Protein AF-A0A357AZ91-F1 (afdb_monomer)

Radius of gyration: 33.01 Å; Cα contacts (8 Å, |Δi|>4): 19; chains: 1; bounding box: 107×46×53 Å

Sequence (127 aa):
MAE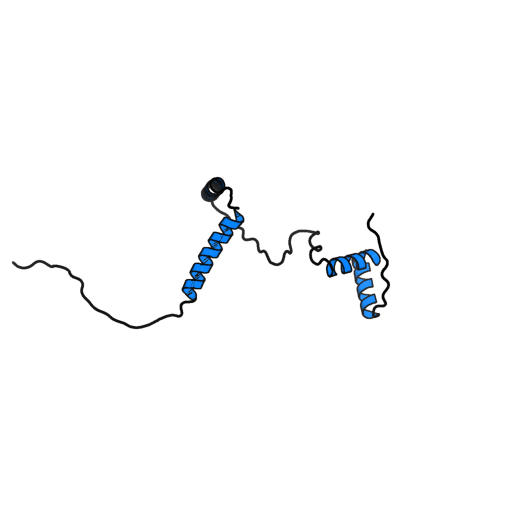LRGITVKVPADLHDKVKAEQELLQQTMNQYIQMVLEEHFNPKINKKGGTDMNSNNRTLAFQVSEEFFQRVKDYLTKHPKLKQREFVVGLIEQELDRFETQEAQPEQTDASSENSNEPNSGNAAE

pLDDT: mean 74.51, std 19.25, range [35.66, 95.94]

Mean predicted aligned error: 19.52 Å

Foldseek 3Di:
DDDDDDDDDDDDPVVVVVLVVVCVVVVHDSVVSVVVVVCCVVPVPPVPPDDDDDPPPDDDDDDDDDPVVVVVLVVVCVVVVVDDPVNVVVVVVVVVVVVVCVVVVPDDPDDDDDDDDDDDDDDDDDD

Structure (mmCIF, N/CA/C/O backbone):
data_AF-A0A357AZ91-F1
#
_entry.id   AF-A0A357AZ91-F1
#
loop_
_atom_site.group_PDB
_atom_site.id
_atom_site.type_symbol
_atom_site.label_atom_id
_atom_site.label_alt_id
_atom_site.label_comp_id
_atom_site.label_asym_id
_atom_site.label_entity_id
_atom_site.label_seq_id
_atom_site.pdbx_PDB_ins_code
_atom_site.Cartn_x
_atom_site.Cartn_y
_atom_site.Cartn_z
_atom_site.occupancy
_atom_site.B_iso_or_equiv
_atom_site.auth_seq_id
_atom_site.auth_comp_id
_atom_site.auth_asym_id
_atom_site.auth_atom_id
_atom_site.pdbx_PDB_model_num
ATOM 1 N N . MET A 1 1 ? 24.627 -14.990 9.088 1.00 49.31 1 MET A N 1
ATOM 2 C CA . MET A 1 1 ? 24.796 -14.838 7.626 1.00 49.31 1 MET A CA 1
ATOM 3 C C . MET A 1 1 ? 23.779 -15.752 6.969 1.00 49.31 1 MET A C 1
ATOM 5 O O . MET A 1 1 ? 23.666 -16.882 7.422 1.00 49.31 1 MET A O 1
ATOM 9 N N . ALA A 1 2 ? 22.989 -15.265 6.010 1.00 73.00 2 ALA A N 1
ATOM 10 C CA . ALA A 1 2 ? 22.091 -16.136 5.252 1.00 73.00 2 ALA A CA 1
ATOM 11 C C . ALA A 1 2 ? 22.924 -17.005 4.297 1.00 73.00 2 ALA A C 1
ATOM 13 O O . ALA A 1 2 ? 23.865 -16.503 3.681 1.00 73.00 2 ALA A O 1
ATOM 14 N N . GLU A 1 3 ? 22.617 -18.297 4.204 1.00 86.25 3 GLU A N 1
ATOM 15 C CA . GLU A 1 3 ? 23.249 -19.188 3.229 1.00 86.25 3 GLU A CA 1
ATOM 16 C C . GLU A 1 3 ? 22.755 -18.842 1.817 1.00 86.25 3 GLU A C 1
ATOM 18 O O . GLU A 1 3 ? 21.550 -18.758 1.586 1.00 86.25 3 GLU A O 1
ATOM 23 N N . LEU A 1 4 ? 23.674 -18.660 0.865 1.00 83.94 4 LEU A N 1
ATOM 24 C CA . LEU A 1 4 ? 23.348 -18.424 -0.543 1.00 83.94 4 LEU A CA 1
ATOM 25 C C . LEU A 1 4 ? 23.619 -19.693 -1.352 1.00 83.94 4 LEU A C 1
ATOM 27 O O . LEU A 1 4 ? 24.664 -20.325 -1.197 1.00 83.94 4 LEU A O 1
ATOM 31 N N . ARG A 1 5 ? 22.689 -20.056 -2.238 1.00 89.12 5 ARG A N 1
ATOM 32 C CA . ARG A 1 5 ? 22.836 -21.186 -3.166 1.00 89.12 5 ARG A CA 1
ATOM 33 C C . ARG A 1 5 ? 22.642 -20.696 -4.596 1.00 89.12 5 ARG A C 1
ATOM 35 O O . ARG A 1 5 ? 21.716 -19.940 -4.866 1.00 89.12 5 ARG A O 1
ATOM 42 N N . GLY A 1 6 ? 23.528 -21.114 -5.499 1.00 87.88 6 GLY A N 1
ATOM 43 C CA . GLY A 1 6 ? 23.453 -20.750 -6.914 1.00 87.88 6 GLY A CA 1
ATOM 44 C C . GLY A 1 6 ? 22.362 -21.526 -7.655 1.00 87.88 6 GLY A C 1
ATOM 45 O O . GLY A 1 6 ? 22.141 -22.704 -7.381 1.00 87.88 6 GLY A O 1
ATOM 46 N N . ILE A 1 7 ? 21.712 -20.869 -8.616 1.00 86.81 7 ILE A N 1
ATOM 4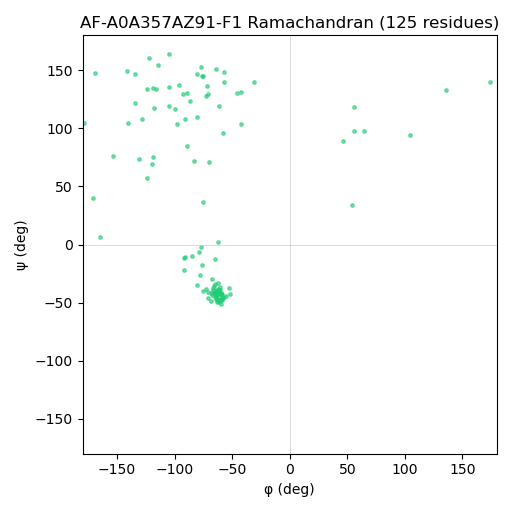7 C CA . ILE A 1 7 ? 20.738 -21.466 -9.540 1.00 86.81 7 ILE A CA 1
ATOM 48 C C . ILE A 1 7 ? 21.286 -21.299 -10.964 1.00 86.81 7 ILE A C 1
ATOM 50 O O . ILE A 1 7 ? 21.781 -20.231 -11.319 1.00 86.81 7 ILE A O 1
ATOM 54 N N . THR A 1 8 ? 21.229 -22.345 -11.792 1.00 89.25 8 THR A N 1
ATOM 55 C CA . THR A 1 8 ? 21.643 -22.290 -13.205 1.00 89.25 8 THR A CA 1
ATOM 56 C C . THR A 1 8 ? 20.595 -22.969 -14.071 1.00 89.25 8 THR A C 1
ATOM 58 O O . THR A 1 8 ? 20.294 -24.144 -13.880 1.00 89.25 8 THR A O 1
ATOM 61 N N . VAL A 1 9 ? 20.040 -22.226 -15.027 1.00 87.75 9 VAL A N 1
ATOM 62 C CA . VAL A 1 9 ? 18.975 -22.688 -15.925 1.00 87.75 9 VAL A CA 1
ATOM 63 C C . VAL A 1 9 ? 19.198 -22.146 -17.334 1.00 87.75 9 VAL A C 1
ATOM 65 O O . VAL A 1 9 ? 19.759 -21.066 -17.510 1.00 87.75 9 VAL A O 1
ATOM 68 N N . LYS A 1 10 ? 18.764 -22.903 -18.346 1.00 92.75 10 LYS A N 1
ATOM 69 C CA . LYS A 1 10 ? 18.731 -22.442 -19.740 1.00 92.75 10 LYS A CA 1
ATOM 70 C C . LYS A 1 10 ? 17.355 -21.854 -20.025 1.00 92.75 10 LYS A C 1
ATOM 72 O O . LYS A 1 10 ? 16.351 -22.511 -19.764 1.00 92.75 10 LYS A O 1
ATOM 77 N N . VAL A 1 11 ? 17.324 -20.648 -20.577 1.00 92.06 11 VAL A N 1
ATOM 78 C CA . VAL A 1 11 ? 16.097 -19.957 -20.987 1.00 92.06 11 VAL A CA 1
ATOM 79 C C . VAL A 1 11 ? 16.075 -19.777 -22.509 1.00 92.06 11 VAL A C 1
ATOM 81 O O . VAL A 1 11 ? 17.144 -19.759 -23.126 1.00 92.06 11 VAL A O 1
ATOM 84 N N . PRO A 1 12 ? 14.892 -19.663 -23.138 1.00 95.94 12 PRO A N 1
ATOM 85 C CA . PRO A 1 12 ? 14.787 -19.311 -24.553 1.00 95.94 12 PRO A CA 1
ATOM 86 C C . PRO A 1 12 ? 15.480 -17.977 -24.861 1.00 95.94 12 PRO A C 1
ATOM 88 O O . PRO A 1 12 ? 15.468 -17.075 -24.022 1.00 95.94 12 PRO A O 1
ATOM 91 N N . ALA A 1 13 ? 16.033 -17.843 -26.071 1.00 93.44 13 ALA A N 1
ATOM 92 C CA . ALA A 1 13 ? 16.757 -16.641 -26.500 1.00 93.44 13 ALA A CA 1
ATOM 93 C C . ALA A 1 13 ? 15.906 -15.366 -26.352 1.00 93.44 13 ALA A C 1
ATOM 95 O O . ALA A 1 13 ? 16.356 -14.399 -25.748 1.00 93.44 13 ALA A O 1
ATOM 96 N N . ASP A 1 14 ? 14.634 -15.413 -26.757 1.00 95.06 14 ASP A N 1
ATOM 97 C CA . ASP A 1 14 ? 13.725 -14.263 -26.649 1.00 95.06 14 ASP A CA 1
ATOM 98 C C . ASP A 1 14 ? 13.513 -13.796 -25.201 1.00 95.06 14 ASP A C 1
ATOM 100 O O . ASP A 1 14 ? 13.364 -12.605 -24.928 1.00 95.06 14 ASP A O 1
ATOM 104 N N . LEU A 1 15 ? 13.469 -14.739 -24.252 1.00 93.06 15 LEU A N 1
ATOM 105 C CA . LEU A 1 15 ? 13.311 -14.416 -22.836 1.00 93.06 15 LEU A CA 1
ATOM 106 C C . LEU A 1 15 ? 14.617 -13.864 -22.263 1.00 93.06 15 LEU A C 1
ATOM 108 O O . LEU A 1 15 ? 14.587 -12.912 -21.488 1.00 93.06 15 LEU A O 1
ATOM 112 N N . HIS A 1 16 ? 15.750 -14.438 -22.669 1.00 93.44 16 HIS A N 1
ATOM 113 C CA . HIS A 1 16 ? 17.069 -13.947 -22.294 1.00 93.44 16 HIS A CA 1
ATOM 114 C C . HIS A 1 16 ? 17.265 -12.485 -22.714 1.00 93.44 16 HIS A C 1
ATOM 116 O O . HIS A 1 16 ? 17.713 -11.672 -21.907 1.00 93.44 16 HIS A O 1
ATOM 122 N N . ASP A 1 17 ? 16.879 -12.135 -23.941 1.00 93.75 17 ASP A N 1
ATOM 123 C CA . ASP A 1 17 ? 17.037 -10.777 -24.464 1.00 93.75 17 ASP A CA 1
ATOM 124 C C . ASP A 1 17 ? 16.152 -9.766 -23.726 1.00 93.75 17 ASP A C 1
ATOM 126 O O . ASP A 1 17 ? 16.613 -8.673 -23.395 1.00 93.75 17 ASP A O 1
ATOM 130 N N . LYS A 1 18 ? 14.915 -10.145 -23.376 1.00 91.88 18 LYS A N 1
ATOM 131 C CA . LYS A 1 18 ? 14.027 -9.316 -22.541 1.00 91.88 18 LYS A CA 1
ATOM 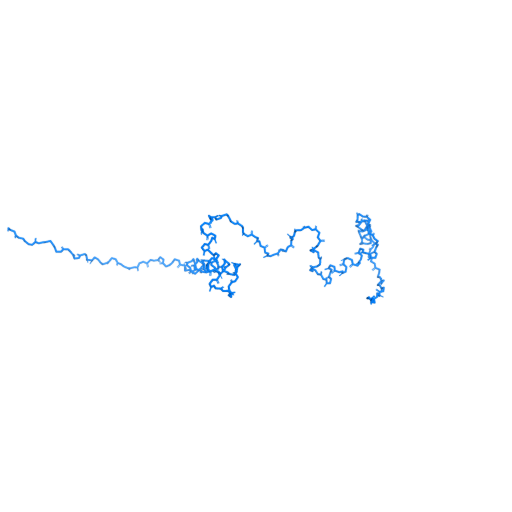132 C C . LYS A 1 18 ? 14.602 -9.081 -21.147 1.00 91.88 18 LYS A C 1
ATOM 134 O O . LYS A 1 18 ? 14.666 -7.940 -20.700 1.00 91.88 18 LYS A O 1
ATOM 139 N N . VAL A 1 19 ? 15.053 -10.150 -20.492 1.00 91.12 19 VAL A N 1
ATOM 140 C CA . VAL A 1 19 ? 15.674 -10.084 -19.161 1.00 91.12 19 VAL A CA 1
ATOM 141 C C . VAL A 1 19 ? 16.913 -9.191 -19.189 1.00 91.12 19 VA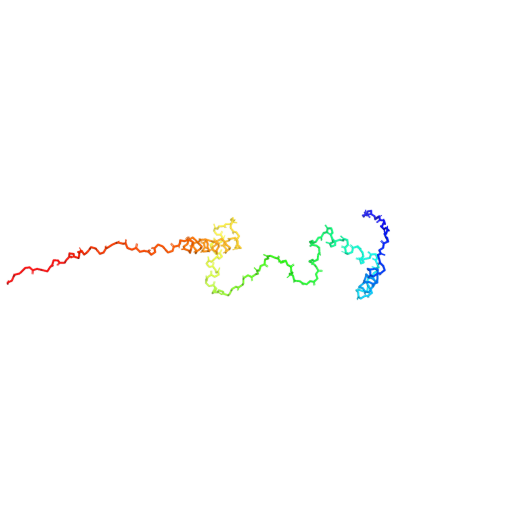L A C 1
ATOM 143 O O . VAL A 1 19 ? 17.092 -8.358 -18.304 1.00 91.12 19 VAL A O 1
ATOM 146 N N . LYS A 1 20 ? 17.746 -9.314 -20.228 1.00 90.25 20 LYS A N 1
ATOM 147 C CA . LYS A 1 20 ? 18.935 -8.478 -20.401 1.00 90.25 20 LYS A CA 1
ATOM 148 C C . LYS A 1 20 ? 18.577 -7.001 -20.590 1.00 90.25 20 LYS A C 1
ATOM 150 O O . LYS A 1 20 ? 19.156 -6.157 -19.914 1.00 90.25 20 LYS A O 1
ATOM 155 N N . ALA A 1 21 ? 17.614 -6.694 -21.459 1.00 91.19 21 ALA A N 1
ATOM 156 C CA . ALA A 1 21 ? 17.179 -5.320 -21.703 1.00 91.19 21 ALA A CA 1
ATOM 157 C C . ALA A 1 21 ? 16.611 -4.657 -20.436 1.00 91.19 21 ALA A C 1
ATOM 159 O O . ALA A 1 21 ? 16.929 -3.506 -20.139 1.00 91.19 21 ALA A O 1
ATOM 160 N N . GLU A 1 22 ? 15.804 -5.385 -19.662 1.00 87.69 22 GLU A N 1
ATOM 161 C CA . GLU A 1 22 ? 15.205 -4.871 -18.427 1.00 87.69 22 GLU A CA 1
ATOM 162 C C . GLU A 1 22 ? 16.246 -4.697 -17.310 1.00 87.69 22 GLU A C 1
ATOM 164 O O . GLU A 1 22 ? 16.264 -3.676 -16.622 1.00 87.69 22 GLU A O 1
ATOM 169 N N . GLN A 1 23 ? 17.178 -5.643 -17.177 1.00 90.50 23 GLN A N 1
ATOM 170 C CA . GLN A 1 23 ? 18.301 -5.545 -16.244 1.00 90.50 23 GLN A CA 1
ATOM 171 C C . GLN A 1 23 ? 19.219 -4.350 -16.555 1.00 90.50 23 GLN A C 1
ATOM 173 O O . GLN A 1 23 ? 19.659 -3.662 -15.627 1.00 90.50 23 GLN A O 1
ATOM 178 N N . GLU A 1 24 ? 19.503 -4.085 -17.836 1.00 88.69 24 GLU A N 1
ATOM 179 C CA . GLU A 1 24 ? 20.275 -2.915 -18.278 1.00 88.69 24 GLU A CA 1
ATOM 180 C C . GLU A 1 24 ? 19.514 -1.606 -18.018 1.00 88.69 24 GLU A C 1
ATOM 182 O O . GLU A 1 24 ? 20.107 -0.650 -17.511 1.00 88.69 24 GLU A O 1
ATOM 187 N N . LEU A 1 25 ? 18.202 -1.577 -18.283 1.00 87.75 25 LEU A N 1
ATOM 188 C CA . LEU A 1 25 ? 17.331 -0.428 -18.008 1.00 87.75 25 LEU A CA 1
ATOM 189 C C . LEU A 1 25 ? 17.307 -0.064 -16.518 1.00 87.75 25 LEU A C 1
ATOM 191 O O . LEU A 1 25 ? 17.381 1.111 -16.164 1.00 87.75 25 LEU A O 1
ATOM 195 N N . LEU A 1 26 ? 17.225 -1.069 -15.646 1.00 85.19 26 LEU A N 1
ATOM 196 C CA . LEU A 1 26 ? 17.218 -0.885 -14.194 1.00 85.19 26 LEU A CA 1
ATOM 197 C C . LEU A 1 26 ? 18.621 -0.630 -13.614 1.00 85.19 26 LEU A C 1
ATOM 199 O O . LEU A 1 26 ? 18.737 -0.345 -12.422 1.00 85.19 26 LEU A O 1
ATOM 203 N N . GLN A 1 27 ? 19.677 -0.725 -14.433 1.00 88.81 27 GLN A N 1
ATOM 204 C CA . GLN A 1 27 ? 21.086 -0.590 -14.040 1.00 88.81 27 GLN A CA 1
ATOM 205 C C . GLN A 1 27 ? 21.504 -1.529 -12.892 1.00 88.81 27 GLN A C 1
ATOM 207 O O . GLN A 1 27 ? 22.342 -1.183 -12.058 1.00 88.81 27 GLN A O 1
ATOM 212 N N . GLN A 1 28 ? 20.926 -2.730 -12.841 1.00 84.81 28 GLN A N 1
ATOM 213 C CA . GLN A 1 28 ? 21.207 -3.725 -11.800 1.00 84.81 28 GLN A CA 1
ATOM 214 C C . GLN A 1 28 ? 22.089 -4.845 -12.341 1.00 84.81 28 GLN A C 1
ATOM 216 O O . GLN A 1 28 ? 22.218 -5.013 -13.546 1.00 84.81 28 GLN A O 1
ATOM 221 N N . THR A 1 29 ? 22.699 -5.648 -11.472 1.00 89.62 29 THR A N 1
ATOM 222 C CA . THR A 1 29 ? 23.384 -6.875 -11.921 1.00 89.62 29 THR A CA 1
ATOM 223 C C . THR A 1 29 ? 22.368 -7.981 -12.212 1.00 89.62 29 THR A C 1
ATOM 225 O O . THR A 1 29 ? 21.320 -8.043 -11.575 1.00 89.62 29 THR A O 1
ATOM 228 N N . MET A 1 30 ? 22.690 -8.913 -13.116 1.00 88.88 30 MET A N 1
ATOM 229 C CA . MET A 1 30 ? 21.816 -10.058 -13.421 1.00 88.88 30 MET A CA 1
ATOM 230 C C . MET A 1 30 ? 21.401 -10.841 -12.165 1.00 88.88 30 MET A C 1
ATOM 232 O O . MET A 1 30 ? 20.259 -11.263 -12.045 1.00 88.88 30 MET A O 1
ATOM 236 N N . ASN A 1 31 ? 22.308 -10.988 -11.194 1.00 87.50 31 ASN A N 1
ATOM 237 C CA . ASN A 1 31 ? 22.008 -11.661 -9.930 1.00 87.50 31 ASN A CA 1
ATOM 238 C C . ASN A 1 31 ? 20.948 -10.896 -9.114 1.00 87.50 31 ASN A C 1
ATOM 240 O O . ASN A 1 31 ? 19.976 -11.495 -8.673 1.00 87.50 31 ASN A O 1
ATOM 244 N N . GLN A 1 32 ? 21.078 -9.570 -8.997 1.00 86.75 32 GLN A N 1
ATOM 245 C CA . GLN A 1 32 ? 20.087 -8.724 -8.316 1.00 86.75 32 GLN A CA 1
ATOM 246 C C . GLN A 1 32 ? 18.727 -8.757 -9.014 1.00 86.75 32 GLN A C 1
ATOM 248 O O . GLN A 1 32 ? 17.707 -8.894 -8.348 1.00 86.75 32 GLN A O 1
ATOM 253 N N . TYR A 1 33 ? 18.720 -8.691 -10.346 1.00 90.38 33 TYR A N 1
ATOM 254 C CA . TYR A 1 33 ? 17.489 -8.746 -11.125 1.00 90.38 33 TYR A CA 1
ATOM 255 C C . TYR A 1 33 ? 16.764 -10.087 -10.940 1.00 90.38 33 TYR A C 1
ATOM 257 O O . TYR A 1 33 ? 15.584 -10.119 -10.601 1.00 90.38 33 TYR A O 1
ATOM 265 N N . ILE A 1 34 ? 17.479 -11.208 -11.085 1.00 90.31 34 ILE A N 1
ATOM 266 C CA . ILE A 1 34 ? 16.897 -12.542 -10.890 1.00 90.31 34 ILE A CA 1
ATOM 267 C C . ILE A 1 34 ? 16.450 -12.739 -9.441 1.00 90.31 34 ILE A C 1
ATOM 269 O O . ILE A 1 34 ? 15.377 -13.291 -9.212 1.00 90.31 34 ILE A O 1
ATOM 273 N N . GLN A 1 35 ? 17.221 -12.259 -8.464 1.00 87.62 35 GLN A N 1
ATOM 274 C CA . GLN A 1 35 ? 16.812 -12.281 -7.064 1.00 87.62 35 GLN A CA 1
ATOM 275 C C . GLN A 1 35 ? 15.506 -11.504 -6.854 1.00 87.62 35 GLN A C 1
ATOM 277 O O . GLN A 1 35 ? 14.591 -12.052 -6.252 1.00 87.62 35 GLN A O 1
ATOM 282 N N . MET A 1 36 ? 15.384 -10.289 -7.394 1.00 86.12 36 MET A N 1
ATOM 283 C CA . MET A 1 36 ? 14.171 -9.469 -7.304 1.00 86.12 36 MET A CA 1
ATOM 284 C C . MET A 1 36 ? 12.959 -10.172 -7.928 1.00 86.12 36 MET A C 1
ATOM 286 O O . MET A 1 36 ? 11.911 -10.252 -7.293 1.00 86.12 36 MET A O 1
ATOM 290 N N . VAL A 1 37 ? 13.106 -10.740 -9.128 1.00 88.50 37 VAL A N 1
ATOM 291 C CA . VAL A 1 37 ? 12.024 -11.470 -9.813 1.00 88.50 37 VAL A CA 1
ATOM 292 C C . VAL A 1 37 ? 11.608 -12.719 -9.032 1.00 88.50 37 VAL A C 1
ATOM 294 O O . VAL A 1 37 ? 10.418 -13.005 -8.904 1.00 88.50 37 VAL A O 1
ATOM 297 N N . LEU A 1 38 ? 12.567 -13.473 -8.485 1.00 88.56 38 LEU A N 1
ATOM 298 C CA . LEU A 1 38 ? 12.274 -14.650 -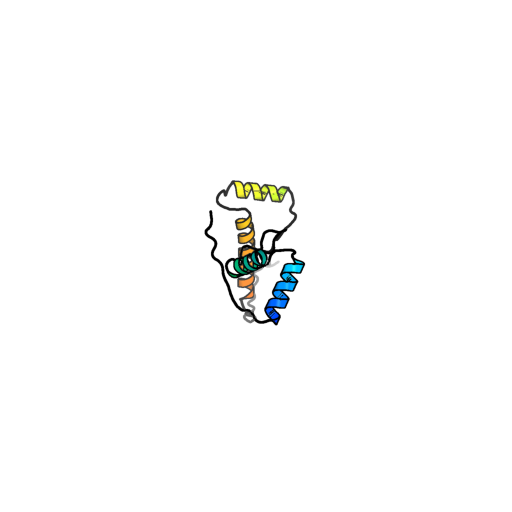7.663 1.00 88.56 38 LEU A CA 1
ATOM 299 C C . LEU A 1 38 ? 11.620 -14.254 -6.334 1.00 88.56 38 LEU A C 1
ATOM 301 O O . LEU A 1 38 ? 10.659 -14.892 -5.911 1.00 88.56 38 LEU A O 1
ATOM 305 N N . GLU A 1 39 ? 12.103 -13.196 -5.687 1.00 84.00 39 GLU A N 1
ATOM 306 C CA . GLU A 1 39 ? 11.496 -12.651 -4.474 1.00 84.00 39 GLU A CA 1
ATOM 307 C C . GLU A 1 39 ? 10.076 -12.147 -4.740 1.00 84.00 39 GLU A C 1
ATOM 309 O O . GLU A 1 39 ? 9.192 -12.428 -3.941 1.00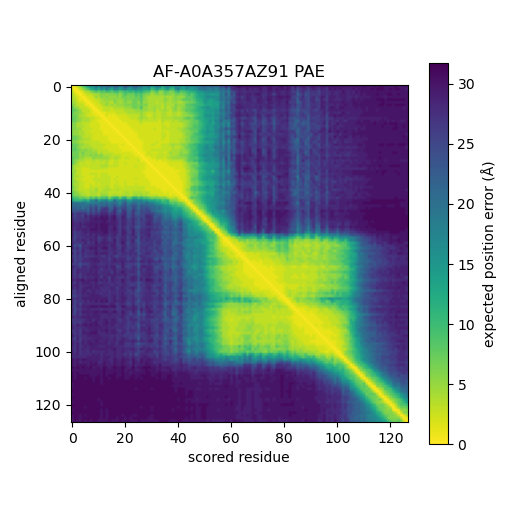 84.00 39 GLU A O 1
ATOM 314 N N . GLU A 1 40 ? 9.806 -11.495 -5.869 1.00 82.00 40 GLU A N 1
ATOM 315 C CA . GLU A 1 40 ? 8.448 -11.117 -6.268 1.00 82.00 40 GLU A CA 1
ATOM 316 C C . GLU A 1 40 ? 7.561 -12.344 -6.521 1.00 82.00 40 GLU A C 1
ATOM 318 O O . GLU A 1 40 ? 6.426 -12.400 -6.043 1.00 82.00 40 GLU A O 1
ATOM 323 N N . HIS A 1 41 ? 8.086 -13.355 -7.218 1.00 83.62 41 HIS A N 1
ATOM 324 C CA . HIS A 1 41 ? 7.346 -14.569 -7.554 1.00 83.62 41 HIS A CA 1
ATOM 325 C C . HIS A 1 41 ? 6.966 -15.393 -6.314 1.00 83.62 41 HIS A C 1
ATOM 327 O O . HIS A 1 41 ? 5.842 -15.886 -6.214 1.00 83.62 41 HIS A O 1
ATOM 333 N N . PHE A 1 42 ? 7.885 -15.535 -5.353 1.00 81.38 42 PHE A N 1
ATOM 334 C CA . PHE A 1 42 ? 7.666 -16.318 -4.131 1.00 81.38 42 PHE A CA 1
ATOM 335 C C . PHE A 1 42 ? 7.120 -15.490 -2.959 1.00 81.38 42 PHE A C 1
ATOM 337 O O . PHE A 1 42 ? 6.484 -16.047 -2.065 1.00 81.38 42 PHE A O 1
ATOM 344 N N . ASN A 1 43 ? 7.318 -14.170 -2.969 1.00 68.12 43 ASN A N 1
ATOM 345 C CA . ASN A 1 43 ? 6.798 -13.218 -1.990 1.00 68.12 43 ASN A CA 1
ATOM 346 C C . ASN A 1 43 ? 6.128 -12.015 -2.689 1.00 68.12 43 ASN A C 1
ATOM 348 O O . ASN A 1 43 ? 6.608 -10.881 -2.578 1.00 68.12 43 ASN A O 1
ATOM 352 N N . PRO A 1 44 ? 4.922 -12.192 -3.266 1.00 60.47 44 PRO A N 1
ATOM 353 C CA . PRO A 1 44 ? 4.162 -11.122 -3.936 1.00 60.47 44 PRO A CA 1
ATOM 354 C C . PRO A 1 44 ? 3.751 -9.948 -3.016 1.00 60.47 44 PRO A C 1
ATOM 356 O O . PRO A 1 44 ? 3.067 -9.017 -3.430 1.00 60.47 44 PRO A O 1
ATOM 359 N N . LYS A 1 45 ? 4.150 -9.972 -1.737 1.00 52.88 45 LYS A N 1
ATOM 360 C CA . LYS A 1 45 ? 3.902 -8.927 -0.734 1.00 52.88 45 LYS A CA 1
ATOM 361 C C . LYS A 1 45 ? 5.017 -7.866 -0.655 1.00 52.88 45 LYS A C 1
ATOM 363 O O . LYS A 1 45 ? 4.810 -6.869 0.036 1.00 52.88 45 LYS A O 1
ATOM 368 N N . ILE A 1 46 ? 6.175 -8.067 -1.302 1.00 50.81 46 ILE A N 1
ATOM 369 C CA . ILE A 1 46 ? 7.398 -7.251 -1.104 1.00 50.81 46 ILE A CA 1
ATOM 370 C C . ILE A 1 46 ? 7.525 -6.049 -2.069 1.00 50.81 46 ILE A C 1
ATOM 372 O O . ILE A 1 46 ? 8.244 -5.105 -1.752 1.00 50.81 46 ILE A O 1
ATOM 376 N N . ASN A 1 47 ? 6.715 -5.949 -3.131 1.00 46.97 47 ASN A N 1
ATOM 377 C CA . ASN A 1 47 ? 6.640 -4.761 -4.012 1.00 46.97 47 ASN A CA 1
ATOM 378 C C . ASN A 1 47 ? 5.877 -3.561 -3.403 1.00 46.97 47 ASN A C 1
ATOM 380 O O . ASN A 1 47 ? 5.180 -2.814 -4.085 1.00 46.97 47 ASN A O 1
ATOM 384 N N . LYS A 1 48 ? 6.014 -3.343 -2.091 1.00 46.06 48 LYS A N 1
ATOM 385 C CA . LYS A 1 48 ? 5.490 -2.169 -1.375 1.00 46.06 48 LYS A CA 1
ATOM 386 C C . LYS A 1 48 ? 6.596 -1.445 -0.626 1.00 46.06 48 LYS A C 1
ATOM 388 O O . LYS A 1 48 ? 6.517 -1.285 0.590 1.00 46.06 48 LYS A O 1
ATOM 393 N N . LYS A 1 49 ? 7.647 -1.008 -1.318 1.00 46.75 49 LYS A N 1
ATOM 394 C CA . LYS A 1 49 ? 8.605 -0.069 -0.717 1.00 46.75 49 LYS A CA 1
ATOM 395 C C . LYS A 1 49 ? 9.312 0.774 -1.772 1.00 46.75 49 LYS A C 1
ATOM 397 O O . LYS A 1 49 ? 10.475 0.574 -2.087 1.00 46.75 49 LYS A O 1
ATOM 402 N N . GLY A 1 50 ? 8.567 1.749 -2.284 1.00 37.69 50 GLY A N 1
ATOM 403 C CA . GLY A 1 50 ? 9.085 2.777 -3.180 1.00 37.69 50 GLY A CA 1
ATOM 404 C C . GLY A 1 50 ? 8.094 3.907 -3.459 1.00 37.69 50 GLY A C 1
ATOM 405 O O . GLY A 1 50 ? 8.006 4.340 -4.594 1.00 37.69 50 GLY A O 1
ATOM 406 N N . GLY A 1 51 ? 7.338 4.355 -2.445 1.00 38.94 51 GLY A N 1
ATOM 407 C CA . GLY A 1 51 ? 6.459 5.534 -2.521 1.00 38.94 51 GLY A CA 1
ATOM 408 C C . GLY A 1 51 ? 4.964 5.213 -2.630 1.00 38.94 51 GLY A C 1
ATOM 409 O O . GLY A 1 51 ? 4.452 5.027 -3.720 1.00 38.94 51 GLY A O 1
ATOM 410 N N . THR A 1 52 ? 4.288 5.184 -1.478 1.00 45.34 52 THR A N 1
ATOM 411 C CA . THR A 1 52 ? 2.827 5.318 -1.286 1.00 45.34 52 THR A CA 1
ATOM 412 C C . THR A 1 52 ? 1.909 4.343 -2.051 1.00 45.34 52 THR A C 1
ATOM 414 O O . THR A 1 52 ? 1.525 4.561 -3.190 1.00 45.34 52 THR A O 1
ATOM 417 N N . ASP A 1 53 ? 1.494 3.294 -1.334 1.00 47.25 53 ASP A N 1
ATOM 418 C CA . ASP A 1 53 ? 0.199 2.604 -1.444 1.00 47.25 53 ASP A CA 1
ATOM 419 C C . ASP A 1 53 ? -0.345 2.227 -2.836 1.00 47.25 53 ASP A C 1
ATOM 421 O O . ASP A 1 53 ? -1.250 2.857 -3.374 1.00 47.25 53 ASP A O 1
ATOM 425 N N . MET A 1 54 ? 0.024 1.035 -3.311 1.00 42.12 54 MET A N 1
ATOM 426 C CA . MET A 1 54 ? -0.919 0.178 -4.042 1.00 42.12 54 MET A CA 1
ATOM 427 C C . MET A 1 54 ? -1.101 -1.143 -3.292 1.00 42.12 54 MET A C 1
ATOM 429 O O . MET A 1 54 ? -0.558 -2.196 -3.613 1.00 42.12 54 MET A O 1
ATOM 433 N N . ASN A 1 55 ? -1.866 -1.058 -2.202 1.00 48.50 55 ASN A N 1
ATOM 434 C CA . ASN A 1 55 ? -2.593 -2.181 -1.628 1.00 48.50 55 ASN A CA 1
ATOM 435 C C . ASN A 1 55 ? -3.971 -2.238 -2.296 1.00 48.50 55 ASN A C 1
ATOM 437 O O . ASN A 1 55 ? -4.933 -1.678 -1.771 1.00 48.50 55 ASN A O 1
ATOM 441 N N . SER A 1 56 ? -4.065 -2.875 -3.460 1.00 52.72 56 SER A N 1
ATOM 442 C CA . SER A 1 56 ? -5.311 -3.020 -4.223 1.00 52.72 56 SER A CA 1
ATOM 443 C C . SER A 1 56 ? -6.290 -3.979 -3.535 1.00 52.72 56 SER A C 1
ATOM 445 O O . SER A 1 56 ? -6.479 -5.105 -3.973 1.00 52.72 56 SER A O 1
ATOM 447 N N . ASN A 1 57 ? -6.854 -3.533 -2.412 1.00 56.12 57 ASN A N 1
ATOM 448 C CA . ASN A 1 57 ? -8.225 -3.826 -1.984 1.00 56.12 57 ASN A CA 1
ATOM 449 C C . ASN A 1 57 ? -8.724 -2.904 -0.853 1.00 56.12 57 ASN A C 1
ATOM 451 O O . ASN A 1 57 ? -9.814 -3.119 -0.338 1.00 56.12 57 ASN A O 1
ATOM 455 N N . ASN A 1 58 ? -7.970 -1.870 -0.455 1.00 55.91 58 ASN A N 1
ATOM 456 C CA . ASN A 1 58 ? -8.459 -0.864 0.492 1.00 55.91 58 ASN A CA 1
ATOM 457 C C . ASN A 1 58 ? -8.477 0.506 -0.192 1.00 55.91 58 ASN A C 1
ATOM 459 O O . ASN A 1 58 ? -7.430 1.006 -0.596 1.00 55.91 58 ASN A O 1
ATOM 463 N N . ARG A 1 59 ? -9.665 1.105 -0.331 1.00 69.38 59 ARG A N 1
ATOM 464 C CA . ARG A 1 59 ? -9.834 2.505 -0.746 1.00 69.38 59 ARG A CA 1
ATOM 465 C C . ARG A 1 59 ? -10.001 3.375 0.501 1.00 69.38 59 ARG A C 1
ATOM 467 O O . ARG A 1 59 ? -10.721 2.994 1.420 1.00 69.38 59 ARG A O 1
ATOM 474 N N . THR A 1 60 ? -9.341 4.530 0.533 1.00 78.62 60 THR A N 1
ATOM 475 C CA . THR A 1 60 ? -9.469 5.495 1.634 1.00 78.62 60 THR A CA 1
ATOM 476 C C . THR A 1 60 ? -10.652 6.421 1.371 1.00 78.62 60 THR A C 1
ATOM 478 O O . THR A 1 60 ? -10.689 7.091 0.342 1.00 78.62 60 THR A O 1
ATOM 481 N N . LEU A 1 61 ? -11.598 6.482 2.312 1.00 76.56 61 LEU A N 1
ATOM 482 C CA . LEU A 1 61 ? -12.667 7.482 2.341 1.00 76.56 61 LEU A CA 1
ATOM 483 C C . LEU A 1 61 ? -12.275 8.586 3.327 1.00 76.56 61 LEU A C 1
ATOM 485 O O . LEU A 1 61 ? -12.120 8.322 4.518 1.00 76.56 61 LEU A O 1
ATOM 489 N N . ALA A 1 62 ? -12.099 9.809 2.829 1.00 83.38 62 ALA A N 1
ATOM 490 C CA . ALA A 1 62 ? -11.802 10.984 3.642 1.00 83.38 62 ALA A CA 1
ATOM 491 C C . ALA A 1 62 ? -12.950 11.990 3.527 1.00 83.38 62 ALA A C 1
ATOM 493 O O . ALA A 1 62 ? -13.419 12.277 2.427 1.00 83.38 62 ALA A O 1
ATOM 494 N N . PHE A 1 63 ? -13.387 12.531 4.660 1.00 84.62 63 PHE A N 1
ATOM 495 C CA . PHE A 1 63 ? -14.425 13.552 4.727 1.00 84.62 63 PHE A CA 1
ATOM 496 C C . PHE A 1 63 ? -13.998 14.667 5.678 1.00 84.62 63 PHE A C 1
ATOM 498 O O . PHE A 1 63 ? -13.317 14.428 6.678 1.00 84.62 63 PHE A O 1
ATOM 505 N N . GLN A 1 64 ? -14.413 15.890 5.367 1.00 89.44 64 GLN A N 1
ATOM 506 C CA . GLN A 1 64 ? -14.298 17.014 6.282 1.00 89.44 64 GLN A CA 1
ATOM 507 C C . GLN A 1 64 ? -15.560 17.069 7.145 1.00 89.44 64 GLN A C 1
ATOM 509 O O . GLN A 1 64 ? -16.674 17.012 6.630 1.00 89.44 64 GLN A O 1
ATOM 514 N N . VAL A 1 65 ? -15.384 17.178 8.457 1.00 88.00 65 VAL A N 1
ATOM 515 C CA . VAL A 1 65 ? -16.470 17.352 9.432 1.00 88.00 65 VAL A CA 1
ATOM 516 C C . VAL A 1 65 ? -16.256 18.628 10.225 1.00 88.00 65 VAL A C 1
ATOM 518 O O . VAL A 1 65 ? -15.144 19.157 10.279 1.00 88.00 65 VAL A O 1
ATOM 521 N N . SER A 1 66 ? -17.323 19.122 10.850 1.00 93.25 66 SER A N 1
ATOM 522 C CA . SER A 1 66 ? -17.207 20.203 11.820 1.00 93.25 66 SER A CA 1
ATOM 523 C C . SER A 1 66 ? -16.399 19.756 13.042 1.00 93.25 66 SER A C 1
ATOM 525 O O . SER A 1 66 ? -16.394 18.582 13.426 1.00 93.25 66 SER A O 1
ATOM 527 N N . GLU A 1 67 ? -15.723 20.712 13.675 1.00 90.50 67 GLU A N 1
ATOM 5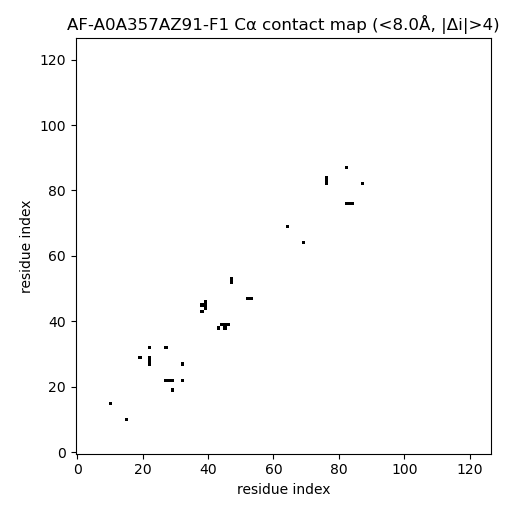28 C CA . GLU A 1 67 ? -14.923 20.461 14.875 1.00 90.50 67 GLU A CA 1
ATOM 529 C C . GLU A 1 67 ? -15.780 19.934 16.035 1.00 90.50 67 GLU A C 1
ATOM 531 O O . GLU A 1 67 ? -15.385 18.994 16.722 1.00 90.50 67 GLU A O 1
ATOM 536 N N . GLU A 1 68 ? -16.995 20.466 16.194 1.00 92.56 68 GLU A N 1
ATOM 537 C CA . GLU A 1 68 ? -17.961 20.001 17.195 1.00 92.56 68 GLU A CA 1
ATOM 538 C C . GLU A 1 68 ? -18.291 18.511 17.018 1.00 92.56 68 GLU A C 1
ATOM 540 O O . GLU A 1 68 ? -18.265 17.735 17.978 1.00 92.56 68 GLU A O 1
ATOM 545 N N . PHE A 1 69 ? -18.545 18.083 15.778 1.00 90.06 69 PHE A N 1
ATOM 546 C CA . PHE A 1 69 ? -18.836 16.685 15.478 1.00 90.06 69 PHE A CA 1
ATOM 547 C C . PHE A 1 69 ? -17.624 15.791 15.752 1.00 90.06 69 PHE A C 1
ATOM 549 O O . PHE A 1 69 ? -17.760 14.721 16.348 1.00 90.06 69 PHE A O 1
ATOM 556 N N . PHE A 1 70 ? -16.427 16.248 15.380 1.00 90.06 70 PHE A N 1
ATOM 557 C CA . PHE A 1 70 ? -15.191 15.519 15.642 1.00 90.06 70 PHE A CA 1
ATOM 558 C C . PHE A 1 70 ? -14.957 15.294 17.143 1.00 90.06 70 PHE A C 1
ATOM 560 O O . PHE A 1 70 ? -14.660 14.168 17.554 1.00 90.06 70 PHE A O 1
ATOM 567 N N . GLN A 1 71 ? -15.144 16.326 17.973 1.00 90.94 71 GLN A N 1
ATOM 568 C CA . GLN A 1 71 ? -15.009 16.193 19.428 1.00 90.94 71 GLN A CA 1
ATOM 569 C C . GLN A 1 71 ? -16.053 15.237 20.008 1.00 90.94 71 GLN A C 1
ATOM 571 O O . GLN A 1 71 ? -15.708 14.355 20.791 1.00 90.94 71 GLN A O 1
ATOM 576 N N . ARG A 1 72 ? -17.308 15.317 19.552 1.00 92.44 72 ARG A N 1
ATOM 577 C CA . ARG A 1 72 ? -18.368 14.402 19.997 1.00 92.44 72 ARG A CA 1
ATOM 578 C C . ARG A 1 72 ? -18.048 12.935 19.687 1.00 92.44 72 ARG A C 1
ATOM 580 O O . 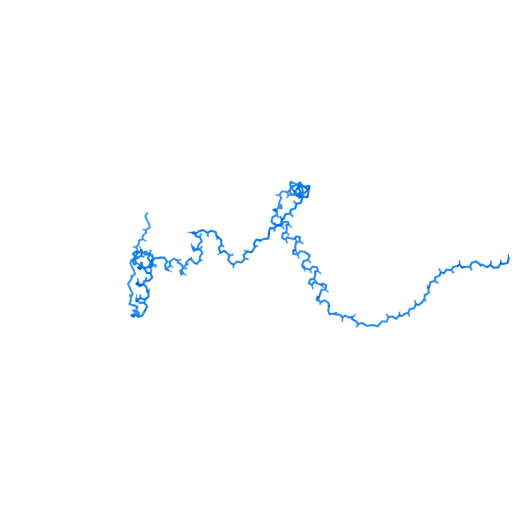ARG A 1 72 ? -18.270 12.066 20.531 1.00 92.44 72 ARG A O 1
ATOM 587 N N . VAL A 1 73 ? -17.501 12.654 18.501 1.00 88.62 73 VAL A N 1
ATOM 588 C CA . VAL A 1 73 ? -17.048 11.303 18.117 1.00 88.62 73 VAL A CA 1
ATOM 589 C C . VAL A 1 73 ? -15.876 10.854 18.990 1.00 88.62 73 VAL A C 1
ATOM 591 O O . VAL A 1 73 ? -15.846 9.713 19.454 1.00 88.62 73 VAL A O 1
ATOM 594 N N . LYS A 1 74 ? -14.925 11.749 19.266 1.00 88.75 74 LYS A N 1
ATOM 595 C CA . LYS A 1 74 ? -13.771 11.462 20.123 1.00 88.75 74 LYS A CA 1
ATOM 596 C C . LYS A 1 74 ? -14.183 11.132 21.563 1.00 88.75 74 LYS A C 1
ATOM 598 O O . LYS A 1 74 ? -13.685 10.157 22.132 1.00 88.75 74 LYS A O 1
ATOM 603 N N . ASP A 1 75 ? -15.115 11.889 22.132 1.00 92.06 75 ASP A N 1
ATOM 604 C CA . ASP A 1 75 ? -15.650 11.648 23.477 1.00 92.06 75 ASP A CA 1
ATOM 605 C C . ASP A 1 75 ? -16.362 10.299 23.570 1.00 92.06 75 ASP A C 1
ATOM 607 O O . ASP A 1 75 ? -16.200 9.563 24.548 1.00 92.06 75 ASP A O 1
ATOM 611 N N . TYR A 1 76 ? -17.122 9.945 22.533 1.00 88.94 76 TYR A N 1
ATOM 612 C CA . TYR A 1 76 ? -17.769 8.643 22.433 1.00 88.94 76 TYR A CA 1
ATOM 613 C C . TYR A 1 76 ? -16.738 7.504 22.402 1.00 88.94 76 TYR A C 1
ATOM 615 O O . TYR A 1 76 ? -16.808 6.588 23.218 1.00 88.94 76 TYR A O 1
ATOM 623 N N . LEU A 1 77 ? -15.718 7.589 21.544 1.00 88.31 77 LEU A N 1
ATOM 624 C CA . LEU A 1 77 ? -14.666 6.565 21.465 1.00 88.31 77 LEU A CA 1
ATOM 625 C C . LEU A 1 77 ? -13.862 6.437 22.768 1.00 88.31 77 LEU A C 1
ATOM 627 O O . LEU A 1 77 ? -13.478 5.336 23.151 1.00 88.31 77 LEU A O 1
ATOM 631 N N . THR A 1 78 ? -13.670 7.538 23.497 1.00 87.19 78 THR A N 1
ATOM 632 C CA . THR A 1 78 ? -12.979 7.529 24.798 1.00 87.19 78 THR A CA 1
ATOM 633 C C . THR A 1 78 ? -13.763 6.748 25.858 1.00 87.19 78 THR A C 1
ATOM 635 O O . THR A 1 78 ? -13.173 6.048 26.681 1.00 87.19 78 THR A O 1
ATOM 638 N N . LYS A 1 79 ? -15.100 6.813 25.822 1.00 89.19 79 LYS A N 1
ATOM 639 C CA . LYS A 1 79 ? -15.986 6.037 26.711 1.00 89.19 79 LYS A CA 1
ATOM 640 C C . LYS A 1 79 ? -16.093 4.561 26.306 1.00 89.19 79 LYS A C 1
ATOM 642 O O . LYS A 1 79 ? -16.478 3.732 27.128 1.00 89.19 79 LYS A O 1
ATOM 647 N N . HIS A 1 80 ? -15.710 4.224 25.074 1.00 84.94 80 HIS A N 1
ATOM 648 C CA . HIS A 1 80 ? -15.733 2.872 24.517 1.00 84.94 80 HIS A CA 1
ATOM 649 C C . HIS A 1 80 ? -14.319 2.416 24.102 1.00 84.94 80 HIS A C 1
ATOM 651 O O . HIS A 1 80 ? -14.058 2.205 22.920 1.00 84.94 80 HIS A O 1
ATOM 657 N N . PRO A 1 81 ? -13.398 2.177 25.059 1.00 78.12 81 PRO A N 1
ATOM 658 C CA . PRO A 1 81 ? -11.971 1.945 24.784 1.00 78.12 81 PRO A CA 1
ATOM 659 C C . PRO A 1 81 ? -11.665 0.670 23.981 1.00 78.12 81 PRO A C 1
ATOM 661 O O . PRO A 1 81 ? -10.545 0.484 23.513 1.00 78.12 81 PRO A O 1
ATOM 664 N N . LYS A 1 82 ? -12.643 -0.229 23.831 1.00 81.50 82 LYS A N 1
ATOM 665 C CA . LYS A 1 82 ? -12.522 -1.448 23.018 1.00 81.50 82 LYS A CA 1
ATOM 666 C C . LYS A 1 82 ? -12.831 -1.216 21.534 1.00 81.50 82 LYS A C 1
ATOM 668 O O . LYS A 1 82 ? -12.604 -2.123 20.744 1.00 81.50 82 LYS A O 1
ATOM 673 N N . LEU A 1 83 ? -13.359 -0.048 21.164 1.00 82.12 83 LEU A N 1
ATOM 674 C CA . LEU A 1 83 ? -13.825 0.257 19.815 1.00 82.12 83 LEU A CA 1
ATOM 675 C C . LEU A 1 83 ? -12.829 1.175 19.101 1.00 82.12 83 LEU A C 1
ATOM 677 O O . LEU A 1 83 ? -12.581 2.299 19.543 1.00 82.12 83 LEU A O 1
ATOM 681 N N . LYS A 1 84 ? -12.261 0.728 17.976 1.00 83.81 84 LYS A N 1
ATOM 682 C CA . LYS A 1 84 ? -11.389 1.589 17.166 1.00 83.81 84 LYS A CA 1
ATOM 683 C C . LYS A 1 84 ? -12.226 2.518 16.290 1.00 83.81 84 LYS A C 1
ATOM 685 O O . LYS A 1 84 ? -13.252 2.114 15.753 1.00 83.81 84 LYS A O 1
ATOM 690 N N . GLN A 1 85 ? -11.731 3.735 16.051 1.00 83.12 85 GLN A N 1
ATOM 691 C CA . GLN A 1 85 ? -12.391 4.724 15.184 1.00 83.12 85 GLN A CA 1
ATOM 692 C C . GLN A 1 85 ? -12.749 4.153 13.803 1.00 83.12 85 GLN A C 1
ATOM 694 O O . GLN A 1 85 ? -13.855 4.365 13.318 1.00 83.12 85 GLN A O 1
ATOM 699 N N . ARG A 1 86 ? -11.836 3.385 13.191 1.00 84.19 86 ARG A N 1
ATOM 700 C CA . ARG A 1 86 ? -12.090 2.700 11.915 1.00 84.19 86 ARG A CA 1
ATOM 701 C C . ARG A 1 86 ? -13.264 1.725 12.018 1.00 84.19 86 ARG A C 1
ATOM 703 O O . ARG A 1 86 ? -14.112 1.730 11.144 1.00 84.19 86 ARG A O 1
ATOM 710 N N . GLU A 1 87 ? -13.295 0.884 13.049 1.00 84.62 87 GLU A N 1
ATOM 711 C CA . GLU A 1 87 ? -14.340 -0.136 13.233 1.00 84.62 87 GLU A CA 1
ATOM 712 C C . GLU A 1 87 ? -15.700 0.506 13.500 1.00 84.62 87 GLU A C 1
ATOM 714 O O . GLU A 1 87 ? -16.702 0.051 12.966 1.00 84.62 87 GLU A O 1
ATOM 719 N N . PHE A 1 88 ? -15.722 1.609 14.250 1.00 88.19 88 PHE A N 1
ATOM 720 C CA . PHE A 1 88 ? -16.924 2.410 14.455 1.00 88.19 88 PHE A CA 1
ATOM 721 C C . PHE A 1 88 ? -17.485 2.952 13.134 1.00 88.19 88 PHE A C 1
ATOM 723 O O . PHE A 1 88 ? -18.660 2.762 12.845 1.00 88.19 88 PHE A O 1
ATOM 730 N N . VAL A 1 89 ? -16.648 3.596 12.314 1.00 88.31 89 VAL A N 1
ATOM 731 C CA . VAL A 1 89 ? -17.093 4.185 11.041 1.00 88.31 89 VAL A CA 1
ATOM 732 C C . VAL A 1 89 ? -17.499 3.106 10.037 1.00 88.31 89 VAL A C 1
ATOM 734 O O . VAL A 1 89 ? -18.535 3.240 9.395 1.00 88.31 89 VAL A O 1
ATOM 737 N N . VAL A 1 90 ? -16.715 2.032 9.915 1.00 86.44 90 VAL A N 1
ATOM 738 C CA . VAL A 1 90 ? -17.031 0.920 9.007 1.00 86.44 90 VAL A CA 1
ATOM 739 C C . VAL A 1 90 ? -18.334 0.239 9.424 1.00 86.44 90 VAL A C 1
ATOM 741 O O . VAL A 1 90 ? -19.207 0.079 8.581 1.00 86.44 90 VAL A O 1
ATOM 744 N N . GLY A 1 91 ? -18.518 -0.061 10.713 1.00 86.50 91 GLY A N 1
ATOM 745 C CA . GLY A 1 91 ? -19.736 -0.710 11.203 1.00 86.50 91 GLY A CA 1
ATOM 746 C C . GLY A 1 91 ? -20.996 0.144 11.035 1.00 86.50 91 GLY A C 1
ATOM 747 O O . GLY A 1 91 ? -22.059 -0.394 10.743 1.00 86.50 91 GLY A O 1
ATOM 748 N N . LEU A 1 92 ? -20.892 1.475 11.159 1.00 89.44 92 LEU A N 1
ATOM 749 C CA . LEU A 1 92 ? -22.011 2.376 10.857 1.00 89.44 92 LEU A CA 1
ATOM 750 C C . LEU A 1 92 ? -22.423 2.307 9.381 1.00 89.44 92 LEU A C 1
ATOM 752 O O . LEU A 1 92 ? -23.614 2.309 9.085 1.00 89.44 92 LEU A O 1
ATOM 756 N N . ILE A 1 93 ? -21.448 2.246 8.470 1.00 89.50 93 ILE A N 1
ATOM 757 C CA . ILE A 1 93 ? -21.701 2.175 7.027 1.00 89.50 93 ILE A CA 1
ATOM 758 C C . ILE A 1 93 ? -22.265 0.801 6.650 1.00 89.50 93 ILE A C 1
ATOM 760 O O . ILE A 1 93 ? -23.257 0.740 5.935 1.00 89.50 93 ILE A O 1
ATOM 764 N N . GLU A 1 94 ? -21.678 -0.289 7.149 1.00 89.06 94 GLU A N 1
ATOM 765 C CA . GLU A 1 94 ? -22.160 -1.656 6.897 1.00 89.06 94 GLU A CA 1
ATOM 766 C C . GLU A 1 94 ? -23.604 -1.842 7.372 1.00 89.06 94 GLU A C 1
ATOM 768 O O . GLU A 1 94 ? -24.415 -2.399 6.642 1.00 89.06 94 GLU A O 1
ATOM 773 N N . GLN A 1 95 ? -23.956 -1.316 8.549 1.00 88.62 95 GLN A N 1
ATOM 774 C CA . GLN A 1 95 ? -25.328 -1.381 9.055 1.00 88.62 95 GLN A CA 1
ATOM 775 C C . GLN A 1 95 ? -26.322 -0.634 8.150 1.00 88.62 95 GLN A C 1
ATOM 777 O O . GLN A 1 95 ? -27.459 -1.076 7.992 1.00 88.62 95 GLN A O 1
ATOM 782 N N . GLU A 1 96 ? -25.930 0.514 7.596 1.00 89.69 96 GLU A N 1
ATOM 783 C CA . GLU A 1 96 ? -26.793 1.281 6.693 1.00 89.69 96 GLU A CA 1
ATOM 784 C C . GLU A 1 96 ? -26.929 0.598 5.325 1.00 89.69 96 GLU A C 1
ATOM 786 O O . GLU A 1 96 ? -28.025 0.547 4.772 1.00 89.69 96 GLU A O 1
ATOM 791 N N . LEU A 1 97 ? -25.843 0.008 4.813 1.00 88.62 97 LEU A N 1
ATOM 792 C CA . LEU A 1 97 ? -25.860 -0.782 3.579 1.00 88.62 97 LEU A CA 1
ATOM 793 C C . LEU A 1 97 ? -26.741 -2.027 3.716 1.00 88.62 97 LEU A C 1
ATOM 795 O O . LEU A 1 97 ? -27.596 -2.251 2.869 1.00 88.62 97 LEU A O 1
ATOM 799 N N . ASP A 1 98 ? -26.608 -2.777 4.810 1.00 88.44 98 ASP A N 1
ATOM 800 C CA . ASP A 1 98 ? -27.417 -3.973 5.078 1.00 88.44 98 ASP A CA 1
ATOM 801 C C . ASP A 1 98 ? -28.917 -3.636 5.166 1.00 88.44 98 ASP A C 1
ATOM 803 O O . ASP A 1 98 ? -29.770 -4.343 4.625 1.00 88.44 98 ASP A O 1
ATOM 807 N N . ARG A 1 99 ? -29.256 -2.487 5.773 1.00 86.88 99 ARG A N 1
ATOM 808 C CA . ARG A 1 99 ? -30.631 -1.957 5.788 1.00 86.88 99 ARG A CA 1
ATOM 809 C C . ARG A 1 99 ? -31.143 -1.618 4.393 1.00 86.88 99 ARG A C 1
ATOM 811 O O . ARG A 1 99 ? -32.321 -1.860 4.134 1.00 86.88 99 ARG A O 1
ATOM 818 N N . PHE A 1 100 ? -30.311 -1.018 3.547 1.00 85.12 100 PHE A N 1
ATOM 819 C CA . PHE A 1 100 ? -30.671 -0.643 2.181 1.00 85.12 100 PHE A CA 1
ATOM 820 C C . PHE A 1 100 ? -30.868 -1.885 1.301 1.00 85.12 100 PHE A C 1
ATOM 822 O O . PHE A 1 100 ? -31.923 -2.038 0.693 1.00 85.12 100 PHE A O 1
ATOM 829 N N . GLU A 1 101 ? -29.928 -2.831 1.335 1.00 83.88 101 GLU A N 1
ATOM 830 C CA . GLU A 1 101 ? -29.999 -4.092 0.585 1.00 83.88 101 GLU A CA 1
ATOM 831 C C . GLU A 1 101 ? -31.189 -4.959 1.024 1.00 83.88 101 GLU A C 1
ATOM 833 O O . GLU A 1 101 ? -31.881 -5.537 0.188 1.00 83.88 101 GLU A O 1
ATOM 838 N N . THR A 1 102 ? -31.497 -5.002 2.325 1.00 79.00 102 THR A N 1
ATOM 839 C CA . THR A 1 102 ? -32.670 -5.728 2.847 1.00 79.00 102 THR A CA 1
ATOM 840 C C . THR A 1 102 ? -33.998 -5.085 2.424 1.00 79.00 102 THR A C 1
ATOM 842 O O . THR A 1 102 ? -35.003 -5.784 2.283 1.00 79.00 102 THR A O 1
ATOM 845 N N . GLN A 1 103 ? -34.025 -3.764 2.216 1.00 70.44 103 GLN A N 1
ATOM 846 C CA . GLN A 1 103 ? -35.205 -3.046 1.722 1.00 70.44 103 GLN A CA 1
ATOM 847 C C . GLN A 1 103 ? -35.355 -3.152 0.195 1.00 70.44 103 GLN A C 1
ATOM 849 O O . GLN A 1 103 ? -36.481 -3.276 -0.276 1.00 70.44 103 GLN A O 1
ATOM 854 N N . GLU A 1 104 ? -34.260 -3.173 -0.573 1.00 64.62 104 GLU A N 1
ATOM 855 C CA . GLU A 1 104 ? -34.284 -3.359 -2.037 1.00 64.62 104 GLU A CA 1
ATOM 856 C C . GLU A 1 104 ? -34.488 -4.821 -2.476 1.00 64.62 104 GLU A C 1
ATOM 858 O O . GLU A 1 104 ? -35.012 -5.073 -3.559 1.00 64.62 104 GLU A O 1
ATOM 863 N N . ALA A 1 105 ? -34.113 -5.805 -1.651 1.00 56.66 105 ALA A N 1
ATOM 864 C CA . ALA A 1 105 ? -34.329 -7.227 -1.934 1.00 56.66 105 ALA A CA 1
ATOM 865 C C . ALA A 1 105 ? -35.778 -7.698 -1.703 1.00 56.66 105 ALA A C 1
ATOM 867 O O . ALA A 1 105 ? -36.085 -8.867 -1.955 1.00 56.66 105 ALA A O 1
ATOM 868 N N . GLN A 1 106 ? -36.681 -6.824 -1.244 1.00 49.75 106 GLN A N 1
ATOM 869 C CA . GLN A 1 106 ? -38.108 -7.099 -1.358 1.00 49.75 106 GLN A CA 1
ATOM 870 C C . GLN A 1 106 ? -38.540 -6.751 -2.784 1.00 49.75 106 GLN A C 1
ATOM 872 O O . GLN A 1 106 ? -38.571 -5.568 -3.127 1.00 49.75 106 GLN A O 1
ATOM 877 N N . PRO A 1 107 ? -38.881 -7.745 -3.634 1.00 47.06 107 PRO A N 1
ATOM 878 C CA . PRO A 1 107 ? -39.578 -7.423 -4.860 1.00 47.06 107 PRO A CA 1
ATOM 879 C C . PRO A 1 107 ? -40.848 -6.695 -4.448 1.00 47.06 107 PRO A C 1
ATOM 881 O O . PRO A 1 107 ? -41.495 -7.063 -3.463 1.00 47.06 107 PRO A O 1
ATOM 884 N N . GLU A 1 108 ? -41.180 -5.662 -5.204 1.00 48.00 108 GLU A N 1
ATOM 885 C CA . GLU A 1 108 ? -42.474 -5.018 -5.151 1.00 48.00 108 GLU A CA 1
ATOM 886 C C . GLU A 1 108 ? -43.574 -6.084 -5.060 1.00 48.00 108 G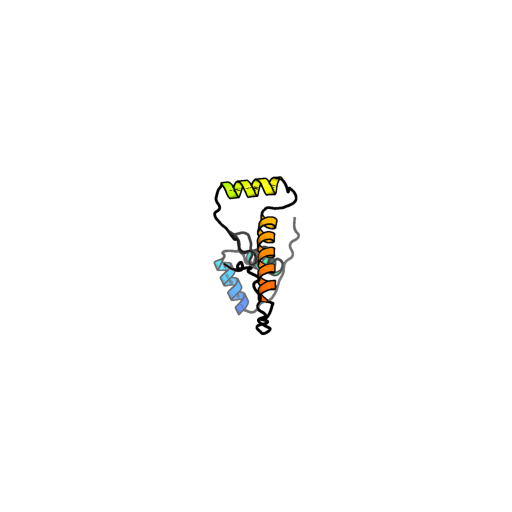LU A C 1
ATOM 888 O O . GLU A 1 108 ? -43.921 -6.737 -6.043 1.00 48.00 108 GLU A O 1
ATOM 893 N N . GLN A 1 109 ? -44.145 -6.264 -3.870 1.00 42.06 109 GLN A N 1
ATOM 894 C CA . GLN A 1 109 ? -45.535 -6.673 -3.765 1.00 42.06 109 GLN A CA 1
ATOM 895 C C . GLN A 1 109 ? -46.355 -5.397 -3.885 1.00 42.06 109 GLN A C 1
ATOM 897 O O . GLN A 1 109 ? -46.914 -4.869 -2.926 1.00 42.06 109 GLN A O 1
ATOM 902 N N . THR A 1 110 ? -46.372 -4.881 -5.110 1.00 41.53 110 THR A N 1
ATOM 903 C CA . THR A 1 110 ? -47.549 -4.205 -5.618 1.00 41.53 110 THR A CA 1
ATOM 904 C C . THR A 1 110 ? -48.684 -5.232 -5.633 1.00 41.53 110 THR A C 1
ATOM 906 O O . THR A 1 110 ? -48.597 -6.287 -6.256 1.00 41.53 110 THR A O 1
ATOM 909 N N . ASP A 1 111 ? -49.725 -4.924 -4.864 1.00 40.06 111 ASP A N 1
ATOM 910 C CA . ASP A 1 111 ? -51.120 -4.821 -5.312 1.00 40.06 111 ASP A CA 1
ATOM 911 C C . ASP A 1 111 ? -52.179 -5.486 -4.403 1.00 40.06 111 ASP A C 1
ATOM 913 O O . ASP A 1 111 ? -52.098 -6.647 -4.004 1.00 40.06 111 ASP A O 1
ATOM 917 N N . ALA A 1 112 ? -53.219 -4.678 -4.185 1.00 45.25 112 ALA A N 1
ATOM 918 C CA . ALA A 1 112 ? -54.614 -4.989 -3.896 1.00 45.25 112 ALA A CA 1
ATOM 919 C C . ALA A 1 112 ? -55.013 -5.717 -2.600 1.00 45.25 112 ALA A C 1
ATOM 921 O O . ALA A 1 112 ? -55.170 -6.936 -2.555 1.00 45.25 112 ALA A O 1
ATOM 922 N N . SER A 1 113 ? -55.436 -4.924 -1.608 1.00 38.22 113 SER A N 1
ATOM 923 C CA . SER A 1 113 ? -56.819 -4.902 -1.070 1.00 38.22 113 SER A CA 1
ATOM 924 C C . SER A 1 113 ? -56.853 -3.982 0.150 1.00 38.22 113 SER A C 1
ATOM 926 O O . SER A 1 113 ? -55.973 -4.049 0.993 1.00 38.22 113 SER A O 1
ATOM 928 N N . SER A 1 114 ? -57.832 -3.141 0.418 1.00 35.66 114 SER A N 1
ATOM 929 C CA . SER A 1 114 ? -59.023 -2.648 -0.259 1.00 35.66 114 SER A CA 1
ATOM 930 C C . SER A 1 114 ? -59.450 -1.488 0.640 1.00 35.66 114 SER A C 1
ATOM 932 O O . SER A 1 114 ? -59.258 -1.550 1.859 1.00 35.66 114 SER A O 1
ATOM 934 N N . GLU A 1 115 ? -60.035 -0.445 0.065 1.00 43.50 115 GLU A N 1
ATOM 935 C CA . GLU A 1 115 ? -60.780 0.548 0.827 1.00 43.50 115 GLU A CA 1
ATOM 936 C C . GLU A 1 115 ? -61.707 -0.156 1.831 1.00 43.50 115 GLU A C 1
ATOM 938 O O . GLU A 1 115 ? -62.467 -1.053 1.458 1.00 43.50 115 GLU A O 1
ATOM 943 N N . ASN A 1 116 ? -61.668 0.260 3.096 1.00 39.41 116 ASN A N 1
ATOM 944 C CA . ASN A 1 116 ? -62.900 0.344 3.860 1.00 39.41 116 ASN A CA 1
ATOM 945 C C . ASN A 1 116 ? -62.863 1.596 4.733 1.00 39.41 116 ASN A C 1
ATOM 947 O O . ASN A 1 116 ? -62.154 1.698 5.734 1.00 39.41 116 ASN A O 1
ATOM 951 N N . SER A 1 117 ? -63.632 2.558 4.258 1.00 51.09 117 SER A N 1
ATOM 952 C CA . SER A 1 117 ? -64.131 3.748 4.917 1.00 51.09 117 SER A CA 1
ATOM 953 C C . SER A 1 117 ? -64.612 3.471 6.346 1.00 51.09 117 SER A C 1
ATOM 955 O O . SER A 1 117 ? -65.421 2.576 6.574 1.00 51.09 117 SER A O 1
ATOM 957 N N . ASN A 1 118 ? -64.169 4.292 7.301 1.00 44.88 118 ASN A N 1
ATOM 958 C CA . ASN A 1 118 ? -65.072 5.055 8.171 1.00 44.88 118 ASN A CA 1
ATOM 959 C C . ASN A 1 118 ? -64.276 5.930 9.144 1.00 44.88 118 ASN A C 1
ATOM 961 O O . ASN A 1 118 ? -63.744 5.464 10.150 1.00 44.88 118 ASN A O 1
ATOM 965 N N . GLU A 1 119 ? -64.251 7.226 8.849 1.00 46.25 119 GLU A N 1
ATOM 966 C CA . GLU A 1 119 ? -63.956 8.272 9.822 1.00 46.25 119 GLU A CA 1
ATOM 967 C C . GLU A 1 119 ? -65.167 8.423 10.763 1.00 46.25 119 GLU A C 1
ATOM 969 O O . GLU A 1 119 ? -66.290 8.595 10.279 1.00 46.25 119 GLU A O 1
ATOM 974 N N . PRO A 1 120 ? -64.996 8.384 12.095 1.00 53.25 120 PRO A N 1
ATOM 975 C CA . PRO A 1 120 ? -66.029 8.814 13.014 1.00 53.25 120 PRO A CA 1
ATOM 976 C C . PRO A 1 120 ? -65.803 10.300 13.295 1.00 53.25 120 PRO A C 1
ATOM 978 O O . PRO A 1 120 ? -64.876 10.654 14.020 1.00 53.25 120 PRO A O 1
ATOM 981 N N . ASN A 1 121 ? -66.652 11.188 12.776 1.00 46.75 121 ASN A N 1
ATOM 982 C CA . ASN A 1 121 ? -66.750 12.516 13.373 1.00 46.75 121 ASN A CA 1
ATOM 983 C C . ASN A 1 121 ? -68.197 12.888 13.681 1.00 46.75 121 ASN A C 1
ATOM 985 O O . ASN A 1 121 ? -69.024 13.160 12.814 1.00 46.75 121 ASN A O 1
ATOM 989 N N . SER A 1 122 ? -68.449 12.867 14.983 1.00 53.72 122 SER A N 1
ATOM 990 C CA . SER A 1 122 ? -69.617 13.367 15.683 1.00 53.72 122 SER A CA 1
ATOM 991 C C . SER A 1 122 ? -69.813 14.859 15.389 1.00 53.72 122 SER A C 1
ATOM 993 O O . SER A 1 122 ? -69.230 15.718 16.049 1.00 53.72 122 SER A O 1
ATOM 995 N N . GLY A 1 123 ? -70.672 15.167 14.418 1.00 45.69 123 GLY A N 1
ATOM 996 C CA . GLY A 1 123 ? -71.248 16.491 14.197 1.00 45.69 123 GLY A CA 1
ATOM 997 C C . GLY A 1 123 ? -72.637 16.571 14.824 1.00 45.69 123 GLY A C 1
ATOM 998 O O . GLY A 1 123 ? -73.590 16.007 14.303 1.00 45.69 123 GLY A O 1
ATOM 999 N N . ASN A 1 124 ? -72.681 17.241 15.967 1.00 47.78 124 ASN A N 1
ATOM 1000 C CA . ASN A 1 124 ? -73.791 17.539 16.866 1.00 47.78 124 ASN A CA 1
ATOM 1001 C C . ASN A 1 124 ? -75.192 17.709 16.234 1.00 47.78 124 ASN A C 1
ATOM 1003 O O . ASN A 1 124 ? -75.363 18.352 15.199 1.00 47.78 124 ASN A O 1
ATOM 1007 N N . ALA A 1 125 ? -76.192 17.169 16.931 1.00 51.88 125 ALA A N 1
ATOM 1008 C CA . ALA A 1 125 ? -77.603 17.266 16.602 1.00 51.88 125 ALA A CA 1
ATOM 1009 C C . ALA A 1 125 ? -78.194 18.644 16.952 1.00 51.88 125 ALA A C 1
ATOM 1011 O O . ALA A 1 125 ? -77.855 19.223 17.977 1.00 51.88 125 ALA A O 1
ATOM 1012 N N . ALA A 1 126 ? -79.121 19.058 16.087 1.00 45.84 126 ALA A N 1
ATOM 1013 C CA . ALA A 1 126 ? -80.393 19.726 16.362 1.00 45.84 126 ALA A CA 1
ATOM 1014 C C . ALA A 1 126 ? -80.429 21.037 17.181 1.00 45.84 126 ALA A C 1
ATOM 1016 O O . ALA A 1 126 ? -80.202 21.042 18.385 1.00 45.84 126 ALA A O 1
ATOM 1017 N N . GLU A 1 127 ? -80.920 22.055 16.459 1.00 37.94 127 GLU A N 1
ATOM 1018 C CA . GLU A 1 127 ? -81.954 23.042 16.846 1.00 37.94 127 GLU A CA 1
ATOM 1019 C C . GLU A 1 127 ? -81.595 24.183 17.812 1.00 37.94 127 GLU A C 1
ATOM 1021 O O . GLU A 1 127 ? -81.290 23.946 19.000 1.00 37.94 127 GLU A O 1
#

Secondary structure (DSSP, 8-state):
------------HHHHHHHHHHHHHTT--HHHHHHHHHHHHH-TT----SSS---TT-PPP-----HHHHHHHHHHHHH-TT--HHHHHHHHHHHHHHHHHHHHTS---------------------

Solvent-accessible surface area (backbone atoms only — not comparable to full-atom values): 8670 Å² total; per-residue (Å²): 133,84,88,83,82,92,84,87,82,91,71,59,68,74,57,50,52,52,53,49,53,51,29,58,72,70,70,50,54,70,67,57,45,52,49,49,53,50,44,43,71,77,37,76,79,66,91,75,81,84,79,84,86,87,60,94,84,70,83,88,87,82,80,91,75,56,68,70,57,52,51,54,52,51,56,51,40,66,78,36,80,88,54,50,72,66,57,55,55,49,52,54,50,50,54,52,48,53,54,50,53,61,59,65,70,51,73,84,78,80,79,90,88,72,94,77,90,77,85,88,75,92,74,82,82,83,135